Protein AF-A0A6I4U7Z4-F1 (afdb_monomer)

Mean predicted aligned error: 13.06 Å

pLDDT: mean 78.14, std 20.31, range [38.28, 98.19]

Nearest PDB structures (foldseek):
  7o1f-assembly1_A  TM=7.909E-01  e=9.588E-01  Thermochaetoides thermophila DSM 1495
  7qqj-assembly1_A  TM=8.338E-01  e=2.894E+00  Jeotgalibaca ciconiae
  4or8-assembly1_A  TM=5.688E-01  e=4.248E-01  Marburg virus - Musoke, Kenya, 1980
  2it9-assembly1_A  TM=6.555E-01  e=1.141E+00  Prochlorococcus marinus str. NATL2A
  5joy-assembly1_A  TM=4.731E-01  e=2.164E+00  Bacteroides ovatus

Organism: NCBI:txid1926630

Sequence (80 aa):
MKSSIALAVMAAVVAAVPSGMAGCGEFDGSFCVDAGAARHGLVITQGGTIEFDTTPEGLRLTVNDSRSGAQTILDLPSSK

Radius of gyration: 21.69 Å; Cα contacts (8 Å, |Δi|>4): 85; chains: 1; bounding box: 50×68×31 Å

Solvent-accessible surface area (backbone atoms only — not comparable to full-atom values): 5491 Å² total; per-residue (Å²): 134,90,86,85,84,88,82,84,83,78,79,79,80,75,79,80,73,74,92,76,69,86,65,81,75,89,54,94,95,66,85,77,80,88,68,78,88,60,46,62,52,76,48,81,53,98,59,28,39,41,35,41,40,54,55,95,68,25,39,39,37,43,38,38,35,65,83,80,68,48,75,49,77,47,78,45,71,54,83,127

Foldse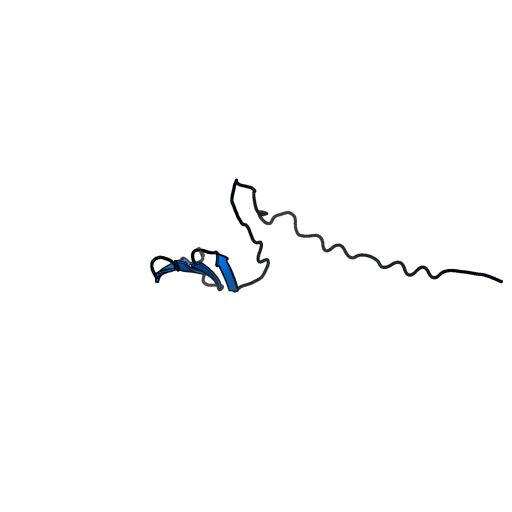ek 3Di:
DDDDDDDDPPDPPPPDDPPPPPPPDDDPPDDDDDPDPDQWDWDDDPQWIWIWGQDPQFIWIWTAGPVVRDIDIDTGGDDD

Secondary structure (DSSP, 8-state):
------------------TTS------TT------TT-SEEEEEETTEEEEEEEETTEEEEEEEETTT--EEEEEEE---

Structure (mmCIF, N/CA/C/O backbone):
data_AF-A0A6I4U7Z4-F1
#
_entry.id   AF-A0A6I4U7Z4-F1
#
loop_
_atom_site.group_PDB
_atom_site.id
_atom_site.type_symbol
_atom_site.label_atom_id
_atom_site.label_alt_id
_atom_site.label_comp_id
_atom_site.label_asym_id
_atom_site.label_entity_id
_atom_site.label_seq_id
_atom_site.pdbx_PDB_ins_code
_atom_site.Cartn_x
_atom_site.Cartn_y
_atom_site.Cartn_z
_atom_site.occupancy
_atom_site.B_iso_or_equiv
_atom_site.auth_seq_id
_atom_site.auth_comp_id
_atom_site.auth_asym_id
_atom_site.auth_atom_id
_atom_site.pdbx_PDB_model_num
ATOM 1 N N . MET A 1 1 ? 27.983 -53.302 -25.068 1.00 38.28 1 MET A N 1
ATOM 2 C CA . MET A 1 1 ? 27.478 -52.375 -26.102 1.00 38.28 1 MET A CA 1
ATOM 3 C C . MET A 1 1 ? 26.040 -52.012 -25.746 1.00 38.28 1 MET A C 1
ATOM 5 O O . MET A 1 1 ? 25.250 -52.923 -25.585 1.00 38.28 1 MET A O 1
ATOM 9 N N . LYS A 1 2 ? 25.782 -50.710 -25.546 1.00 45.53 2 LYS A N 1
ATOM 10 C CA . LYS A 1 2 ? 24.532 -49.939 -25.746 1.00 45.53 2 LYS A CA 1
ATOM 11 C C . LYS A 1 2 ? 23.159 -50.624 -25.560 1.00 45.53 2 LYS A C 1
ATOM 13 O O . LYS A 1 2 ? 22.790 -51.445 -26.385 1.00 45.53 2 LYS A O 1
ATOM 18 N N . SER A 1 3 ? 22.359 -50.118 -24.613 1.00 43.53 3 SER A N 1
ATOM 19 C CA . SER A 1 3 ? 20.989 -49.604 -24.867 1.00 43.53 3 SER A CA 1
ATOM 20 C C . SER A 1 3 ? 20.436 -49.004 -23.561 1.00 43.53 3 SER A C 1
ATOM 22 O O . SER A 1 3 ? 20.246 -49.731 -22.598 1.00 43.53 3 SER A O 1
ATOM 24 N N . SER A 1 4 ? 20.449 -47.690 -23.337 1.00 51.44 4 SER A N 1
ATOM 25 C CA . SER A 1 4 ? 19.647 -46.612 -23.944 1.00 51.44 4 SER A CA 1
ATOM 26 C C . SER A 1 4 ? 18.268 -46.408 -23.293 1.00 51.44 4 SER A C 1
ATOM 28 O O . SER A 1 4 ? 17.310 -47.095 -23.616 1.00 51.44 4 SER A O 1
ATOM 30 N N . ILE A 1 5 ? 18.232 -45.346 -22.476 1.00 55.06 5 ILE A N 1
ATOM 31 C CA . ILE A 1 5 ? 17.225 -44.270 -22.418 1.00 55.06 5 ILE A CA 1
ATOM 32 C C . ILE A 1 5 ? 15.925 -44.538 -21.637 1.00 55.06 5 ILE A C 1
ATOM 34 O O . ILE A 1 5 ? 15.019 -45.247 -22.058 1.00 55.06 5 ILE A O 1
ATOM 38 N N . ALA A 1 6 ? 15.849 -43.833 -20.505 1.00 48.69 6 ALA A N 1
ATOM 39 C CA . ALA A 1 6 ? 14.659 -43.523 -19.728 1.00 48.69 6 ALA A CA 1
ATOM 40 C C . ALA A 1 6 ? 13.678 -42.628 -20.505 1.00 48.69 6 ALA A C 1
ATOM 42 O O . ALA A 1 6 ? 14.101 -41.722 -21.222 1.00 48.69 6 ALA A O 1
ATOM 43 N N . LEU A 1 7 ? 12.374 -42.802 -20.275 1.00 44.22 7 LEU A N 1
ATOM 44 C CA . LEU A 1 7 ? 11.365 -41.812 -20.646 1.00 44.22 7 LEU A CA 1
ATOM 45 C C . LEU A 1 7 ? 10.352 -41.669 -19.503 1.00 44.22 7 LEU A C 1
ATOM 47 O O . LEU A 1 7 ? 9.342 -42.364 -19.446 1.00 44.22 7 LEU A O 1
ATOM 51 N N . ALA A 1 8 ? 10.658 -40.785 -18.555 1.00 54.00 8 ALA A N 1
ATOM 52 C CA . ALA A 1 8 ? 9.681 -40.301 -17.590 1.00 54.00 8 ALA A CA 1
ATOM 53 C C . ALA A 1 8 ? 8.915 -39.148 -18.250 1.00 54.00 8 ALA A C 1
ATOM 55 O O . ALA A 1 8 ? 9.465 -38.070 -18.470 1.00 54.00 8 ALA A O 1
ATOM 56 N N . VAL A 1 9 ? 7.654 -39.389 -18.606 1.00 53.91 9 VAL A N 1
ATOM 57 C CA . VAL A 1 9 ? 6.748 -38.342 -19.083 1.00 53.91 9 VAL A CA 1
ATOM 58 C C . VAL A 1 9 ? 6.333 -37.514 -17.868 1.00 53.91 9 VAL A C 1
ATOM 60 O O . VAL A 1 9 ? 5.436 -37.891 -17.119 1.00 53.91 9 VAL A O 1
ATOM 63 N N . MET A 1 10 ? 7.023 -36.396 -17.640 1.00 49.41 10 MET A N 1
ATOM 64 C CA . MET A 1 10 ? 6.550 -35.350 -16.736 1.00 49.41 10 MET A CA 1
ATOM 65 C C . MET A 1 10 ? 5.328 -34.693 -17.379 1.00 49.41 10 MET A C 1
ATOM 67 O O . MET A 1 10 ? 5.449 -33.901 -18.312 1.00 49.41 10 MET A O 1
ATOM 71 N N . ALA A 1 11 ? 4.142 -35.062 -16.901 1.00 49.97 11 ALA A N 1
ATOM 72 C CA . ALA A 1 11 ? 2.908 -34.365 -17.222 1.00 49.97 11 ALA A CA 1
ATOM 73 C C . ALA A 1 11 ? 2.979 -32.956 -16.615 1.00 49.97 11 ALA A C 1
ATOM 75 O O . ALA A 1 11 ? 2.823 -32.773 -15.409 1.00 49.97 11 ALA A O 1
ATOM 76 N N . ALA A 1 12 ? 3.259 -31.962 -17.455 1.00 47.69 12 ALA A N 1
ATOM 77 C CA . ALA A 1 12 ? 3.144 -30.563 -17.086 1.00 47.69 12 ALA A CA 1
ATOM 78 C C . ALA A 1 12 ? 1.664 -30.249 -16.826 1.00 47.69 12 ALA A C 1
ATOM 80 O O . ALA A 1 12 ? 0.864 -30.146 -17.757 1.00 47.69 12 ALA A O 1
ATOM 81 N N . VAL A 1 13 ? 1.288 -30.116 -15.554 1.00 56.19 13 VAL A N 1
ATOM 82 C CA . VAL A 1 13 ? 0.009 -29.519 -15.169 1.00 56.19 13 VAL A CA 1
ATOM 83 C C . VAL A 1 13 ? 0.126 -28.024 -15.443 1.00 56.19 13 VAL A C 1
ATOM 85 O O . VAL A 1 13 ? 0.685 -27.274 -14.647 1.00 56.19 13 VAL A O 1
ATOM 88 N N . VAL A 1 14 ? -0.366 -27.589 -16.600 1.00 53.22 14 VAL A N 1
ATOM 89 C CA . VAL A 1 14 ? -0.609 -26.169 -16.856 1.00 53.22 14 VAL A CA 1
ATOM 90 C C . VAL A 1 14 ? -1.850 -25.808 -16.050 1.00 53.22 14 VAL A C 1
ATOM 92 O O . VAL A 1 14 ? -2.962 -26.192 -16.408 1.00 53.22 14 VAL A O 1
ATOM 95 N N . ALA A 1 15 ? -1.664 -25.133 -14.916 1.00 51.19 15 ALA A N 1
ATOM 96 C CA . ALA A 1 15 ? -2.777 -24.554 -14.181 1.00 51.19 15 ALA A CA 1
ATOM 97 C C . ALA A 1 15 ? -3.476 -23.545 -15.105 1.00 51.19 15 ALA A C 1
ATOM 99 O O . ALA A 1 15 ? -2.892 -22.530 -15.486 1.00 51.19 15 ALA A O 1
ATOM 100 N N . ALA A 1 16 ? -4.704 -23.858 -15.514 1.00 50.72 16 ALA A N 1
ATOM 101 C CA . ALA A 1 16 ? -5.537 -22.949 -16.279 1.00 50.72 16 ALA A CA 1
ATOM 102 C C . ALA A 1 16 ? -5.858 -21.733 -15.400 1.00 50.72 16 ALA A C 1
ATOM 104 O O . ALA A 1 16 ? -6.614 -21.836 -14.435 1.00 50.72 16 ALA A O 1
ATOM 105 N N . VAL A 1 17 ? -5.255 -20.588 -15.717 1.00 51.59 17 VAL A N 1
ATOM 106 C CA . VAL A 1 17 ? -5.646 -19.296 -15.146 1.00 51.59 17 VAL A CA 1
ATOM 107 C C . VAL A 1 17 ? -7.070 -19.004 -15.632 1.00 51.59 17 VAL A C 1
ATOM 109 O O . VAL A 1 17 ? -7.295 -19.042 -16.845 1.00 51.59 17 VAL A O 1
ATOM 112 N N . PRO A 1 18 ? -8.052 -18.772 -14.743 1.00 46.09 18 PRO A N 1
ATOM 113 C CA . PRO A 1 18 ? -9.418 -18.508 -15.167 1.00 46.09 18 PRO A CA 1
ATOM 114 C C . PRO A 1 18 ? -9.453 -17.251 -16.042 1.00 46.09 18 PRO A C 1
ATOM 116 O O . PRO A 1 18 ? -9.073 -16.158 -15.626 1.00 46.09 18 PRO A O 1
ATOM 119 N N . SER A 1 19 ? -9.908 -17.429 -17.281 1.00 46.69 19 SER A N 1
ATOM 120 C CA . SER A 1 19 ? -10.146 -16.367 -18.254 1.00 46.69 19 SER A CA 1
ATOM 121 C C . SER A 1 19 ? -11.300 -15.489 -17.761 1.00 46.69 19 SER A C 1
ATOM 123 O O . SER A 1 19 ? -12.467 -15.815 -17.978 1.00 46.69 19 SER 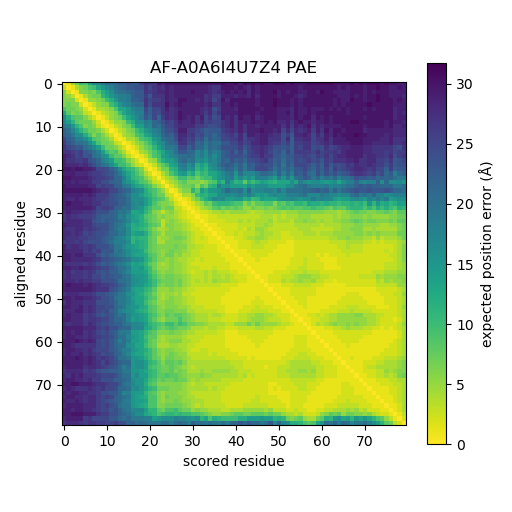A O 1
ATOM 125 N N . GLY A 1 20 ? -10.977 -14.418 -17.037 1.00 50.25 20 GLY A N 1
ATOM 126 C CA . GLY A 1 20 ? -11.969 -13.512 -16.453 1.00 50.25 20 GLY A CA 1
ATOM 127 C C . GLY A 1 20 ? -11.415 -12.444 -15.505 1.00 50.25 20 GLY A C 1
ATOM 128 O O . GLY A 1 20 ? -12.111 -11.464 -15.256 1.00 50.25 20 GLY A O 1
ATOM 129 N N . MET A 1 21 ? -10.178 -12.569 -15.008 1.00 50.00 21 MET A N 1
ATOM 130 C CA . MET A 1 21 ? -9.506 -11.435 -14.362 1.00 50.00 21 MET A CA 1
ATOM 131 C C . MET A 1 21 ? -9.165 -10.391 -15.428 1.00 50.00 21 MET A C 1
ATOM 133 O O . MET A 1 21 ? -8.576 -10.731 -16.455 1.00 50.00 21 MET A O 1
ATOM 137 N N . ALA A 1 22 ? -9.525 -9.127 -15.194 1.00 54.69 22 ALA A N 1
ATOM 138 C CA . ALA A 1 22 ? -9.012 -8.014 -15.980 1.00 54.69 22 ALA A CA 1
ATOM 139 C C . ALA A 1 22 ? -7.480 -8.042 -15.892 1.00 54.69 22 ALA A C 1
ATOM 141 O O . ALA A 1 22 ? -6.904 -7.693 -14.865 1.00 54.69 22 ALA A O 1
ATOM 142 N N . GLY A 1 23 ? -6.831 -8.547 -16.941 1.00 60.75 23 GLY A N 1
ATOM 143 C CA . GLY A 1 23 ? -5.381 -8.530 -17.037 1.00 60.75 23 GLY A CA 1
ATOM 144 C C . GLY A 1 23 ? -4.888 -7.091 -17.087 1.00 60.75 23 GLY A C 1
ATOM 145 O O . GLY A 1 23 ? -5.646 -6.181 -17.427 1.00 60.75 23 GLY A O 1
ATOM 146 N N . CYS A 1 24 ? -3.614 -6.901 -16.763 1.00 62.28 24 CYS A N 1
ATOM 147 C CA . CYS A 1 24 ? -2.906 -5.650 -16.981 1.00 62.28 24 CYS A CA 1
ATOM 148 C C . CYS A 1 24 ? -3.113 -5.157 -18.420 1.00 62.28 24 CYS A C 1
ATOM 150 O O . CYS A 1 24 ? -2.440 -5.612 -19.341 1.00 62.28 24 CYS A O 1
ATOM 152 N N . GLY A 1 25 ? -4.094 -4.274 -18.620 1.00 61.09 25 GLY A N 1
ATOM 153 C CA . GLY A 1 25 ? -4.328 -3.606 -19.890 1.00 61.09 25 GLY A CA 1
ATOM 154 C C . GLY A 1 25 ? -3.200 -2.615 -20.136 1.00 61.09 25 GLY A C 1
ATOM 155 O O . GLY A 1 25 ? -2.801 -1.888 -19.228 1.00 61.09 25 GLY A O 1
ATOM 156 N N . GLU A 1 26 ? -2.665 -2.609 -21.350 1.00 58.03 26 GLU A N 1
ATOM 157 C CA . GLU A 1 26 ? -1.493 -1.814 -21.697 1.00 58.03 26 GLU A CA 1
ATOM 158 C C . GLU A 1 26 ? -1.898 -0.358 -21.984 1.00 58.03 26 GLU A C 1
ATOM 160 O O . GLU A 1 26 ? -2.715 -0.089 -22.868 1.00 58.03 26 GLU A O 1
ATOM 165 N N . PHE A 1 27 ? -1.326 0.592 -21.242 1.00 65.94 27 PHE A N 1
ATOM 166 C CA . PHE A 1 27 ? -1.235 1.992 -21.664 1.00 65.94 27 PHE A CA 1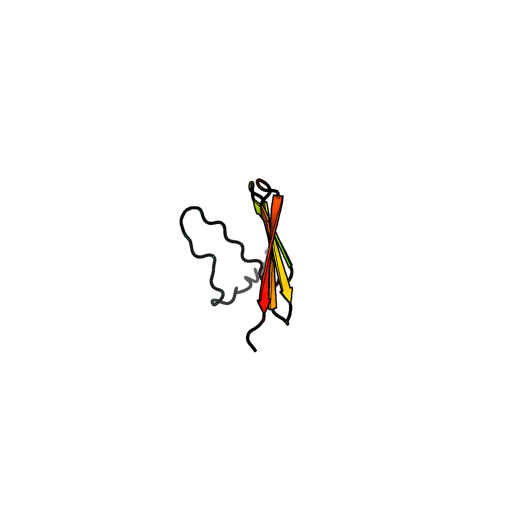
ATOM 167 C C . PHE A 1 27 ? 0.192 2.513 -21.476 1.00 65.94 27 PHE A C 1
ATOM 169 O O . PHE A 1 27 ? 0.929 2.039 -20.607 1.00 65.94 27 PHE A O 1
ATOM 176 N N . ASP A 1 28 ? 0.594 3.452 -22.332 1.00 66.19 28 ASP A N 1
ATOM 177 C CA . ASP A 1 28 ? 1.995 3.847 -22.492 1.00 66.19 28 ASP A CA 1
ATOM 178 C C . ASP A 1 28 ? 2.592 4.412 -21.189 1.00 66.19 28 ASP A C 1
ATOM 180 O O . ASP A 1 28 ? 2.011 5.288 -20.544 1.00 66.19 28 ASP A O 1
ATOM 184 N N . GLY A 1 29 ? 3.738 3.863 -20.778 1.00 67.94 29 GLY A N 1
ATOM 185 C CA . GLY A 1 29 ? 4.419 4.204 -19.524 1.00 67.94 29 GLY A CA 1
ATOM 186 C C . GLY A 1 29 ? 3.806 3.629 -18.236 1.00 67.94 29 GLY A C 1
ATOM 187 O O . GLY A 1 29 ? 4.235 4.019 -17.148 1.00 67.94 29 GLY A O 1
ATOM 188 N N . SER A 1 30 ? 2.825 2.723 -18.316 1.00 76.00 30 SER A N 1
ATOM 189 C CA . SER A 1 30 ? 2.204 2.117 -17.129 1.00 76.00 30 SER A CA 1
ATOM 190 C C . SER A 1 30 ? 2.956 0.895 -16.598 1.00 76.00 30 SER A C 1
ATOM 192 O O . SER A 1 30 ? 3.528 0.101 -17.343 1.00 76.00 30 SER A O 1
ATOM 194 N N . PHE A 1 31 ? 2.937 0.737 -15.274 1.00 80.50 31 PHE A N 1
ATOM 195 C CA . PHE A 1 31 ? 3.337 -0.487 -14.590 1.00 80.50 31 PHE A CA 1
ATOM 196 C C . PHE A 1 31 ? 2.088 -1.143 -14.019 1.00 80.50 31 PHE A C 1
ATOM 198 O O . P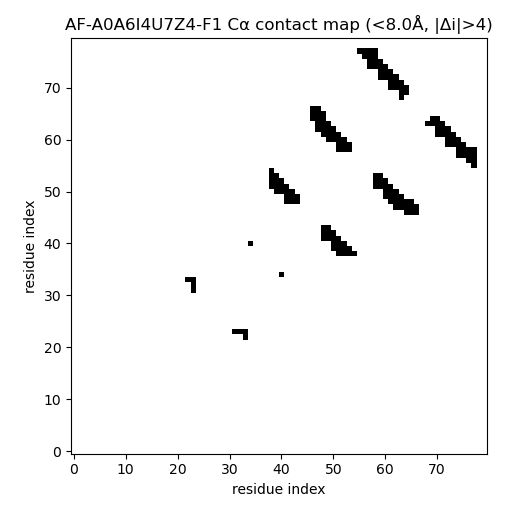HE A 1 31 ? 1.276 -0.475 -13.377 1.00 80.50 31 PHE A O 1
ATOM 205 N N . CYS A 1 32 ? 1.946 -2.445 -14.231 1.00 81.88 32 CYS A N 1
ATOM 206 C CA . CYS A 1 32 ? 0.851 -3.209 -13.665 1.00 81.88 32 CYS A CA 1
ATOM 207 C C . CYS A 1 32 ? 1.365 -4.502 -13.039 1.00 81.88 32 CYS A C 1
ATOM 209 O O . CYS A 1 32 ? 2.246 -5.172 -13.579 1.00 81.88 32 CYS A O 1
ATOM 211 N N . VAL A 1 33 ? 0.796 -4.826 -11.880 1.00 79.38 33 VAL A N 1
ATOM 212 C CA . VAL A 1 33 ? 1.060 -6.051 -11.129 1.00 79.38 33 VAL A CA 1
ATOM 213 C C . VAL A 1 33 ? -0.274 -6.690 -10.805 1.00 79.38 33 VAL A C 1
ATOM 215 O O . VAL A 1 33 ? -1.124 -6.064 -10.175 1.00 79.38 33 VAL A O 1
ATOM 218 N N . ASP A 1 34 ? -0.423 -7.951 -11.199 1.00 84.81 34 ASP A N 1
ATOM 219 C CA . ASP A 1 34 ? -1.466 -8.821 -10.672 1.00 84.81 34 ASP A CA 1
ATOM 220 C C . ASP A 1 34 ? -0.941 -9.486 -9.393 1.00 84.81 34 ASP A C 1
ATOM 222 O O . ASP A 1 34 ? -0.037 -10.323 -9.427 1.00 84.81 34 ASP A O 1
ATOM 226 N N . ALA A 1 35 ? -1.483 -9.070 -8.249 1.00 84.75 35 ALA A N 1
ATOM 227 C CA . ALA A 1 35 ? -1.122 -9.607 -6.940 1.00 84.75 35 ALA A CA 1
ATOM 228 C C . ALA A 1 35 ? -1.861 -10.922 -6.603 1.00 84.75 35 ALA A C 1
ATOM 230 O O . ALA A 1 35 ? -1.646 -11.505 -5.535 1.00 84.75 35 ALA A O 1
ATOM 231 N N . GLY A 1 36 ? -2.733 -11.407 -7.493 1.00 8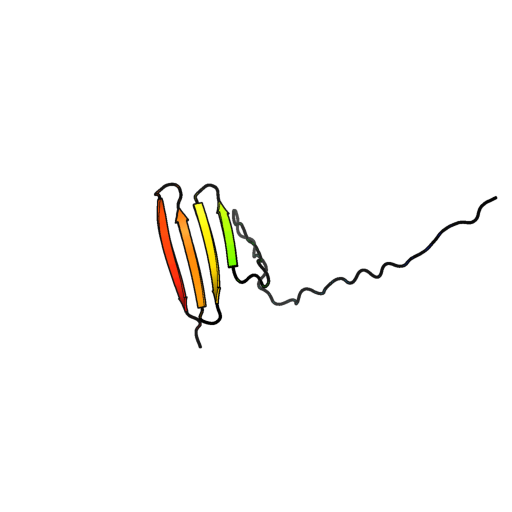6.62 36 GLY A N 1
ATOM 232 C CA . GLY A 1 36 ? -3.519 -12.619 -7.312 1.00 86.62 36 GLY A CA 1
ATOM 233 C C . GLY A 1 36 ? -4.374 -12.575 -6.044 1.00 86.62 36 GLY A C 1
ATOM 234 O O . GLY A 1 36 ? -5.176 -11.669 -5.841 1.00 86.62 36 GLY A O 1
ATOM 235 N N . ALA A 1 37 ? -4.209 -13.576 -5.177 1.00 89.06 37 ALA A N 1
ATOM 236 C CA . ALA A 1 37 ? -4.953 -13.695 -3.921 1.00 89.06 37 ALA A CA 1
ATOM 237 C C . ALA A 1 37 ? -4.298 -12.960 -2.733 1.00 89.06 37 ALA A C 1
ATOM 239 O O . ALA A 1 37 ? -4.735 -13.138 -1.591 1.00 89.06 37 ALA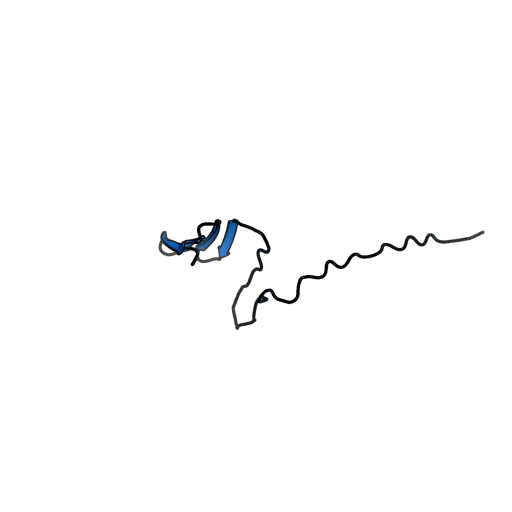 A O 1
ATOM 240 N N . ALA A 1 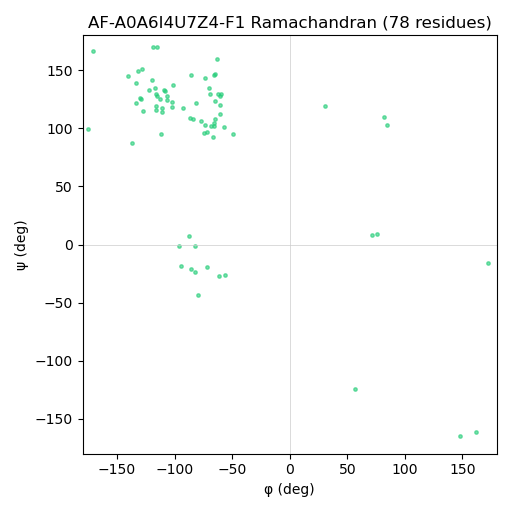38 ? -3.231 -12.184 -2.963 1.00 92.94 38 ALA A N 1
ATOM 241 C CA . ALA A 1 38 ? -2.568 -11.449 -1.896 1.00 92.94 38 ALA A CA 1
ATOM 242 C C . ALA A 1 38 ? -3.525 -10.432 -1.267 1.00 92.94 38 ALA A C 1
ATOM 244 O O . ALA A 1 38 ? -4.161 -9.635 -1.954 1.00 92.94 38 ALA A O 1
ATOM 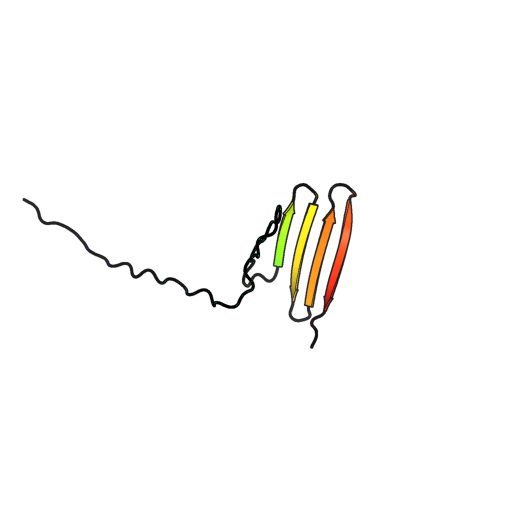245 N N . ARG A 1 39 ? -3.606 -10.458 0.065 1.00 94.19 39 ARG A N 1
ATOM 246 C CA . ARG A 1 39 ? -4.420 -9.504 0.822 1.00 94.19 39 ARG A CA 1
ATOM 247 C C . ARG A 1 39 ? -3.692 -8.204 1.123 1.00 94.19 39 ARG A C 1
ATOM 249 O O . ARG A 1 39 ? -4.347 -7.201 1.356 1.00 94.19 39 ARG A O 1
ATOM 256 N N . HIS A 1 40 ? -2.369 -8.232 1.078 1.00 96.44 40 HIS A N 1
ATOM 257 C CA . HIS A 1 40 ? -1.507 -7.118 1.417 1.00 96.44 40 HIS A CA 1
ATOM 258 C C . HIS A 1 40 ? -0.326 -7.061 0.450 1.00 96.44 40 HIS A C 1
ATOM 260 O O . HIS A 1 40 ? 0.184 -8.111 0.042 1.00 96.44 40 HIS A O 1
ATOM 266 N N . GLY A 1 41 ? 0.141 -5.862 0.113 1.00 95.25 41 GLY A N 1
ATOM 267 C CA . GLY A 1 41 ? 1.334 -5.705 -0.708 1.00 95.25 41 GLY A CA 1
ATOM 268 C C . GLY A 1 41 ? 1.834 -4.272 -0.808 1.00 95.25 41 GLY A C 1
ATOM 269 O O . GLY A 1 41 ? 1.146 -3.320 -0.456 1.00 95.25 41 GLY A O 1
ATOM 270 N N . LEU A 1 42 ? 3.061 -4.143 -1.310 1.00 95.56 42 LEU A N 1
ATOM 271 C CA . LEU A 1 42 ? 3.788 -2.885 -1.416 1.00 95.56 42 LEU A CA 1
ATOM 272 C C . LEU A 1 42 ? 4.341 -2.717 -2.832 1.00 95.56 42 LEU A C 1
ATOM 274 O O . LEU A 1 42 ? 5.095 -3.559 -3.319 1.00 95.56 42 LEU A O 1
ATOM 278 N N . VAL A 1 43 ? 4.017 -1.594 -3.462 1.00 93.62 43 VAL A N 1
ATOM 279 C CA . VAL A 1 43 ? 4.631 -1.126 -4.704 1.00 93.62 43 VAL A CA 1
ATOM 280 C C . VAL A 1 43 ? 5.620 -0.023 -4.355 1.00 93.62 43 VAL A C 1
ATOM 282 O O . VAL A 1 43 ? 5.255 0.986 -3.753 1.00 93.62 43 VAL A O 1
ATOM 285 N N . ILE A 1 44 ? 6.880 -0.211 -4.739 1.00 94.12 44 ILE A N 1
ATOM 286 C CA . ILE A 1 44 ? 7.947 0.772 -4.544 1.00 94.12 44 ILE A CA 1
ATOM 287 C C . ILE A 1 44 ? 8.270 1.396 -5.895 1.00 94.12 44 ILE A C 1
ATOM 289 O O . ILE A 1 44 ? 8.548 0.699 -6.869 1.00 94.12 44 ILE A O 1
ATOM 293 N N . THR A 1 45 ? 8.264 2.721 -5.941 1.00 91.62 45 THR A N 1
ATOM 294 C CA . THR A 1 45 ? 8.684 3.511 -7.097 1.00 91.62 45 THR A CA 1
ATOM 295 C C . THR A 1 45 ? 9.866 4.392 -6.705 1.00 91.62 45 THR A C 1
ATOM 297 O O . THR A 1 45 ? 10.178 4.553 -5.526 1.00 91.62 45 THR A O 1
ATOM 300 N N . GLN A 1 46 ? 10.504 5.034 -7.683 1.00 92.00 46 GLN A N 1
ATOM 301 C CA . GLN A 1 46 ? 11.526 6.043 -7.385 1.00 92.00 46 GLN A CA 1
ATOM 302 C C . GLN A 1 46 ? 10.965 7.240 -6.593 1.00 92.00 46 GLN A C 1
ATOM 304 O O . GLN A 1 46 ? 11.706 7.892 -5.862 1.00 92.00 46 GLN A O 1
ATOM 309 N N . GLY A 1 47 ? 9.668 7.534 -6.737 1.00 93.75 47 GLY A N 1
ATOM 310 C CA . GLY A 1 47 ? 9.010 8.688 -6.121 1.00 93.75 47 GLY A CA 1
ATOM 311 C C . GLY A 1 47 ? 8.298 8.395 -4.801 1.00 93.75 47 GLY A C 1
ATOM 312 O O . GLY A 1 47 ? 7.733 9.316 -4.221 1.00 93.75 47 GLY A O 1
ATOM 313 N N . GLY A 1 48 ? 8.294 7.149 -4.322 1.00 96.69 48 GLY A N 1
ATOM 314 C CA . GLY A 1 48 ? 7.540 6.789 -3.126 1.00 96.69 48 GLY A CA 1
ATOM 315 C C . GLY A 1 48 ? 7.000 5.368 -3.134 1.00 96.69 48 GLY A C 1
ATOM 316 O O . GLY A 1 48 ? 7.409 4.537 -3.949 1.00 96.69 48 GLY A O 1
ATOM 317 N N . THR A 1 49 ? 6.064 5.098 -2.229 1.00 97.31 49 THR A N 1
ATOM 318 C CA . THR A 1 49 ? 5.461 3.776 -2.053 1.00 97.31 49 THR A CA 1
ATOM 319 C C . THR A 1 49 ? 3.941 3.822 -2.071 1.00 97.31 49 THR A C 1
ATOM 321 O O . THR A 1 49 ? 3.326 4.820 -1.694 1.00 97.31 49 THR A O 1
ATOM 324 N N . ILE A 1 50 ? 3.341 2.718 -2.508 1.00 96.56 50 ILE A N 1
ATOM 325 C CA . ILE A 1 50 ? 1.905 2.466 -2.430 1.00 96.56 50 ILE A CA 1
ATOM 326 C C . ILE A 1 50 ? 1.727 1.114 -1.754 1.00 96.56 50 ILE A C 1
ATOM 328 O O . ILE A 1 50 ? 2.141 0.090 -2.290 1.00 96.56 50 ILE A O 1
ATOM 332 N N . GLU A 1 51 ? 1.127 1.116 -0.578 1.00 97.38 51 GLU A N 1
ATOM 333 C CA . GLU A 1 51 ? 0.750 -0.087 0.155 1.00 97.38 51 GLU A CA 1
ATOM 334 C C . GLU A 1 51 ? -0.747 -0.327 -0.027 1.00 97.38 51 GLU A C 1
ATOM 336 O O . GLU A 1 51 ? -1.532 0.624 0.029 1.00 97.38 51 GLU A O 1
ATOM 341 N N . PHE A 1 52 ? -1.142 -1.576 -0.254 1.00 96.00 52 PHE A N 1
ATOM 342 C CA . PHE A 1 52 ? -2.544 -1.972 -0.282 1.00 96.00 52 PHE A CA 1
ATOM 343 C C . PHE A 1 52 ? -2.826 -3.011 0.793 1.00 96.00 52 PHE A C 1
ATOM 345 O O . PHE A 1 52 ? -2.029 -3.923 1.006 1.00 96.00 52 PHE A O 1
ATOM 352 N N . ASP A 1 53 ? -3.993 -2.891 1.415 1.00 96.94 53 ASP A N 1
ATOM 353 C CA . ASP A 1 53 ? -4.550 -3.879 2.327 1.00 96.94 53 ASP A CA 1
ATOM 354 C C . ASP A 1 53 ? -6.020 -4.116 1.971 1.00 96.94 53 ASP A C 1
ATOM 356 O O . ASP A 1 53 ? -6.822 -3.183 1.906 1.00 96.94 53 ASP A O 1
ATOM 360 N N . THR A 1 54 ? -6.366 -5.362 1.668 1.00 94.38 54 THR A N 1
ATOM 361 C CA . THR A 1 54 ? -7.723 -5.783 1.323 1.00 94.38 54 THR A CA 1
ATOM 362 C C . THR A 1 54 ? -8.274 -6.657 2.433 1.00 94.38 54 THR A C 1
ATOM 364 O O . THR A 1 54 ? -7.806 -7.771 2.682 1.00 94.38 54 THR A O 1
ATOM 367 N N . THR A 1 55 ? -9.345 -6.187 3.051 1.00 90.62 55 THR A N 1
ATOM 368 C CA . THR A 1 55 ? -10.067 -6.908 4.092 1.00 90.62 55 THR A CA 1
ATOM 369 C C . THR A 1 55 ? -11.484 -7.232 3.604 1.00 90.62 55 THR A C 1
ATOM 371 O O . THR A 1 55 ? -11.909 -6.755 2.546 1.00 90.62 55 THR A O 1
ATOM 374 N N . PRO A 1 56 ? -12.254 -8.069 4.319 1.00 92.19 56 PRO A N 1
ATOM 375 C CA . PRO A 1 56 ? -13.679 -8.239 4.029 1.00 92.19 56 PRO A CA 1
ATOM 376 C C . PRO A 1 56 ? -14.475 -6.924 4.069 1.00 92.19 56 PRO A C 1
ATOM 378 O O . PRO A 1 56 ? -15.507 -6.810 3.415 1.00 92.19 56 PRO A O 1
ATOM 381 N N . GLU A 1 57 ? -14.008 -5.939 4.834 1.00 92.06 57 GLU A N 1
ATOM 382 C CA . GLU A 1 57 ? -14.663 -4.651 5.040 1.00 92.06 57 GLU A CA 1
ATOM 383 C C . GLU A 1 57 ? -14.380 -3.655 3.908 1.00 92.06 57 GLU A C 1
ATOM 385 O O . GLU A 1 57 ? -15.200 -2.762 3.683 1.00 92.06 57 GLU A O 1
ATOM 390 N N . GLY A 1 58 ? -13.280 -3.811 3.164 1.00 94.69 58 GLY A N 1
ATOM 391 C CA . GLY A 1 58 ? -12.928 -2.929 2.052 1.00 94.69 58 GLY A CA 1
ATOM 392 C C . GLY A 1 58 ? -11.458 -2.997 1.633 1.00 94.69 58 GLY A C 1
ATOM 393 O O . GLY A 1 58 ? -10.743 -3.953 1.926 1.00 94.69 58 GLY A O 1
ATOM 394 N N . LEU A 1 59 ? -11.015 -1.961 0.924 1.00 95.56 59 LEU A N 1
ATOM 395 C CA . LEU A 1 59 ? -9.637 -1.746 0.488 1.00 95.56 59 LEU A CA 1
ATOM 396 C C . LEU A 1 59 ? -9.093 -0.480 1.155 1.00 95.56 59 LEU A C 1
ATOM 398 O O . LEU A 1 59 ? -9.706 0.580 1.053 1.00 95.56 59 LEU A O 1
ATOM 402 N N . ARG A 1 60 ? -7.918 -0.573 1.772 1.00 97.25 60 ARG A N 1
ATOM 403 C CA . ARG A 1 60 ? -7.121 0.579 2.195 1.00 97.25 60 ARG A CA 1
ATOM 404 C C . ARG A 1 60 ? -5.901 0.709 1.293 1.00 97.25 60 ARG A C 1
ATOM 406 O O . ARG A 1 60 ? -5.184 -0.264 1.073 1.00 97.25 60 ARG A O 1
ATOM 413 N N . LEU A 1 61 ? -5.651 1.922 0.811 1.00 97.50 61 LEU A N 1
ATOM 414 C CA . LEU A 1 61 ? -4.418 2.298 0.128 1.00 97.50 61 LEU A CA 1
ATOM 415 C C . LEU A 1 61 ? -3.670 3.341 0.956 1.00 97.50 61 LEU A C 1
ATOM 417 O O . LEU A 1 61 ? -4.235 4.382 1.295 1.00 97.50 61 LEU A O 1
ATOM 421 N N . THR A 1 62 ? -2.392 3.093 1.222 1.00 98.12 62 THR A N 1
ATOM 422 C CA . THR A 1 62 ? -1.488 4.068 1.842 1.00 98.12 62 THR A CA 1
ATOM 423 C C . THR A 1 62 ? -0.456 4.497 0.811 1.00 98.12 62 THR A C 1
ATOM 425 O O . THR A 1 62 ? 0.376 3.700 0.382 1.00 98.12 62 THR A O 1
ATOM 428 N N . VAL A 1 63 ? -0.499 5.764 0.408 1.00 97.88 63 VAL A N 1
ATOM 429 C CA . VAL A 1 63 ? 0.435 6.357 -0.553 1.00 97.88 63 VAL A CA 1
ATOM 430 C C . VAL A 1 63 ? 1.388 7.279 0.191 1.00 97.88 63 VAL A C 1
ATOM 432 O O . VAL A 1 63 ? 0.949 8.215 0.858 1.00 97.88 63 VAL A O 1
ATOM 435 N N . ASN A 1 64 ? 2.689 7.040 0.052 1.00 98.19 64 ASN A N 1
ATOM 436 C CA . ASN A 1 64 ? 3.737 7.905 0.588 1.00 98.19 64 ASN A CA 1
ATOM 437 C C . ASN A 1 64 ? 4.543 8.491 -0.575 1.00 98.19 64 ASN A C 1
ATOM 439 O O . ASN A 1 64 ? 5.165 7.732 -1.316 1.00 98.19 64 ASN A O 1
ATOM 443 N N . ASP A 1 65 ? 4.567 9.817 -0.726 1.00 97.44 65 ASP A N 1
ATOM 444 C CA . ASP A 1 65 ? 5.432 10.499 -1.702 1.00 97.44 65 ASP A CA 1
ATOM 445 C C . ASP A 1 65 ? 6.750 10.893 -1.030 1.00 97.44 65 ASP A C 1
ATOM 447 O O . ASP A 1 65 ? 6.785 11.688 -0.090 1.00 97.44 65 ASP A O 1
ATOM 451 N N . SER A 1 66 ? 7.861 10.344 -1.520 1.00 95.56 66 SER A N 1
ATOM 452 C CA . SER A 1 66 ? 9.181 10.547 -0.915 1.00 95.56 66 SER A CA 1
ATOM 453 C C . SER A 1 66 ? 9.733 11.956 -1.138 1.00 95.56 66 SER A C 1
ATOM 455 O O . SER A 1 66 ? 10.626 12.386 -0.410 1.00 95.56 66 SER A O 1
ATOM 457 N N . ARG A 1 67 ? 9.213 12.687 -2.132 1.00 95.06 67 ARG A N 1
ATOM 458 C CA . ARG A 1 67 ? 9.687 14.030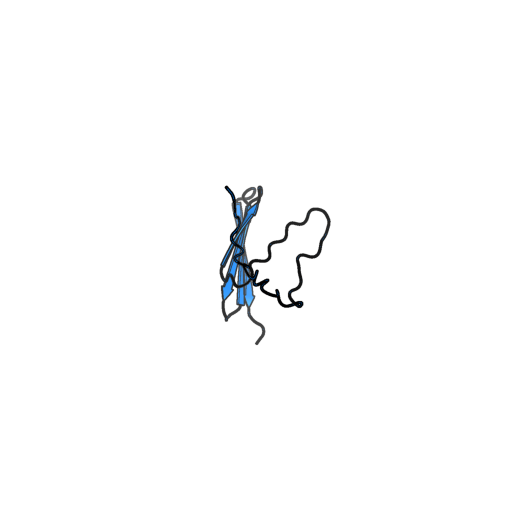 -2.497 1.00 95.06 67 ARG A CA 1
ATOM 459 C C . ARG A 1 67 ? 9.137 15.108 -1.573 1.00 95.06 67 ARG A C 1
ATOM 461 O O . ARG A 1 67 ? 9.873 16.005 -1.177 1.00 95.06 67 ARG A O 1
ATOM 468 N N . SER A 1 68 ? 7.851 15.026 -1.253 1.00 96.38 68 SER A N 1
ATOM 469 C CA . SER A 1 68 ? 7.170 15.950 -0.342 1.00 96.38 68 SER A CA 1
ATOM 470 C C . SER A 1 68 ? 7.126 15.447 1.101 1.00 96.38 68 SER A C 1
ATOM 472 O O . SER A 1 68 ? 6.880 16.240 2.007 1.00 96.38 68 SER A O 1
ATOM 474 N N . GLY A 1 69 ? 7.340 14.146 1.327 1.00 95.00 69 GLY A N 1
ATOM 475 C CA . GLY A 1 69 ? 7.122 13.499 2.622 1.00 95.00 69 GLY A CA 1
ATOM 476 C C . GLY A 1 69 ? 5.641 13.363 2.990 1.00 95.00 69 GLY A C 1
ATOM 477 O O . GLY A 1 69 ? 5.325 13.008 4.124 1.00 95.00 69 GLY A O 1
ATOM 478 N N . ALA A 1 70 ? 4.728 13.666 2.064 1.00 97.50 70 ALA A N 1
ATOM 479 C CA . ALA A 1 70 ? 3.299 13.568 2.301 1.00 97.50 70 ALA A CA 1
ATOM 480 C C . ALA A 1 70 ? 2.837 12.106 2.335 1.00 97.50 70 ALA A C 1
ATOM 482 O O . ALA A 1 70 ? 3.284 11.270 1.544 1.00 97.50 70 ALA A O 1
ATOM 483 N N . GLN A 1 71 ? 1.873 11.836 3.213 1.00 98.19 71 GLN A N 1
ATOM 484 C CA . GLN A 1 71 ? 1.148 10.576 3.273 1.00 98.19 71 GLN A CA 1
ATOM 485 C C . GLN A 1 71 ? -0.329 10.823 2.979 1.00 98.19 71 GLN A C 1
ATOM 487 O O . GLN A 1 71 ? -0.939 11.744 3.521 1.00 98.19 71 GLN A O 1
ATOM 492 N N . THR A 1 72 ? -0.904 9.978 2.130 1.00 97.88 72 THR A N 1
ATOM 493 C CA . THR A 1 72 ? -2.342 9.927 1.863 1.00 97.88 72 THR A CA 1
ATOM 494 C C . THR A 1 72 ? -2.856 8.530 2.168 1.00 97.88 72 THR A C 1
ATOM 496 O O . THR A 1 72 ? -2.271 7.544 1.727 1.00 97.88 72 THR A O 1
ATOM 499 N N . ILE A 1 73 ? -3.964 8.456 2.902 1.00 97.81 73 ILE A N 1
ATOM 500 C CA . ILE A 1 73 ? -4.686 7.212 3.168 1.00 97.81 73 ILE A CA 1
ATOM 501 C C . ILE A 1 73 ? -6.034 7.304 2.459 1.00 97.81 73 ILE A C 1
ATOM 503 O O . ILE A 1 73 ? -6.781 8.261 2.669 1.00 97.81 73 ILE A O 1
ATOM 507 N N . LEU A 1 74 ? -6.327 6.318 1.617 1.00 97.38 74 LEU A N 1
ATOM 508 C CA . LEU A 1 74 ? -7.604 6.174 0.935 1.00 97.38 74 LEU A CA 1
ATOM 509 C C . LEU A 1 74 ? -8.276 4.885 1.402 1.00 97.38 74 LEU A C 1
ATOM 511 O O . LEU A 1 74 ? -7.788 3.791 1.129 1.00 97.38 74 LEU A O 1
ATOM 515 N N . ASP A 1 75 ? -9.415 5.041 2.068 1.00 96.44 75 ASP A N 1
ATOM 516 C CA . ASP A 1 75 ? -10.264 3.940 2.507 1.00 96.44 75 ASP A CA 1
ATOM 517 C C . ASP A 1 75 ? -11.463 3.803 1.564 1.00 96.44 75 ASP A C 1
ATOM 519 O O . ASP A 1 75 ? -12.280 4.716 1.427 1.00 96.44 75 ASP A O 1
ATOM 523 N N . LEU A 1 76 ? -11.559 2.652 0.905 1.00 95.88 76 LEU A N 1
ATOM 524 C CA . LEU A 1 76 ? -12.622 2.284 -0.023 1.00 95.88 76 LEU A CA 1
ATOM 525 C C . LEU A 1 76 ? -13.452 1.159 0.607 1.00 95.88 76 LEU A C 1
ATOM 527 O O . LEU A 1 76 ? -13.068 -0.011 0.518 1.00 95.88 76 LEU A O 1
ATOM 531 N N . PRO A 1 77 ? -14.573 1.480 1.274 1.00 94.88 77 PRO A N 1
ATOM 532 C CA . PRO A 1 77 ? -15.400 0.467 1.911 1.00 94.88 77 PRO A CA 1
ATOM 533 C C . PRO A 1 77 ? -16.031 -0.459 0.869 1.00 94.88 77 PRO A C 1
ATOM 535 O O . PRO A 1 77 ? -16.405 -0.039 -0.230 1.00 94.88 77 PRO A O 1
ATOM 538 N N . SER A 1 78 ? -16.193 -1.727 1.239 1.00 90.00 78 SER A N 1
ATOM 539 C CA . SER A 1 78 ? -16.960 -2.680 0.444 1.00 90.00 78 SER A CA 1
ATOM 540 C C . SER A 1 78 ? -18.405 -2.191 0.298 1.00 90.00 78 SER A C 1
ATOM 542 O O . SER A 1 78 ? -19.074 -1.817 1.264 1.00 90.00 78 SER A O 1
ATOM 544 N N . SER A 1 79 ? -18.887 -2.159 -0.943 1.00 78.38 79 SER A N 1
ATOM 545 C CA . SER A 1 79 ? -20.306 -1.952 -1.223 1.00 78.38 79 SER A CA 1
ATOM 546 C C . SER A 1 79 ? -20.995 -3.282 -0.937 1.00 78.38 79 SER A C 1
ATOM 548 O O . SER A 1 79 ? -20.760 -4.245 -1.663 1.00 78.38 79 SER A O 1
ATOM 550 N N . LYS A 1 80 ? -21.735 -3.373 0.170 1.00 60.72 80 LYS A N 1
ATOM 551 C CA . LYS A 1 80 ? -22.577 -4.544 0.444 1.00 60.72 80 LYS A CA 1
ATOM 552 C C . LYS A 1 80 ? -23.611 -4.754 -0.656 1.00 60.72 80 LYS A C 1
ATOM 554 O O . LYS A 1 80 ? -24.142 -3.734 -1.148 1.00 60.72 80 LYS A O 1
#